Protein AF-A0A938EDD4-F1 (afdb_monomer)

Nearest PDB structures (foldseek):
  4ftw-assembly1_A-2  TM=7.808E-01  e=7.326E-03  Cereibacter sphaeroides 2.4.1
  5dwd-assembly1_A  TM=8.109E-01  e=3.941E-02  Pelagibacterium halotolerans B2
  4fhz-assembly1_A-2  TM=7.627E-01  e=2.460E-02  Cereibacter sphaeroides
  1c4x-assembly1_A  TM=5.498E-01  e=2.737E+00  Rhodococcus jostii RHA1

Secondary structure (DSSP, 8-state):
---GGGTS-EEEE--SSS-SSEEE----TTB-TTTTTTHHHHH-TT--SEEEEE--S-B-SSS-B-

pLDDT: mean 91.44, std 13.1, range [41.41, 98.69]

Solvent-accessible surface area (backbone atoms only — not comparable to full-atom values): 3848 Å² total; per-residue (Å²): 130,85,56,81,71,78,77,38,63,61,44,75,44,78,30,79,59,87,52,82,47,72,46,75,51,78,60,58,82,56,35,36,25,66,81,57,50,72,50,44,55,74,78,39,70,80,25,51,34,32,28,36,15,48,22,50,85,42,80,38,88,98,52,37,11,69

Mean predicted aligned error: 4.44 Å

Sequence (66 aa):
MAALSDILDHRVRPAAGEPAGALVLIHGRGADKLDLFGLLDLLDPEKRLLGITPGGPLALAPGGRH

Foldseek 3Di:
DPDPCVQFDKDKDAAPDPAPEADEDEDDFQAARVVCQVCCCVVCVNSNHIYMYTQENAADPPGGGD

Structure (mmCIF, N/CA/C/O backbone):
data_AF-A0A938EDD4-F1
#
_entry.id   AF-A0A938EDD4-F1
#
loop_
_atom_site.group_PDB
_atom_site.id
_atom_site.type_symbol
_atom_site.label_atom_id
_atom_site.label_alt_id
_atom_site.label_comp_id
_atom_site.label_asym_id
_atom_site.label_entity_id
_atom_site.label_seq_id
_atom_site.pdbx_PDB_ins_code
_atom_site.Cartn_x
_atom_site.Cartn_y
_atom_site.Cartn_z
_atom_site.occupancy
_atom_site.B_iso_or_equiv
_atom_site.auth_seq_id
_atom_site.auth_comp_id
_atom_site.auth_asym_id
_atom_site.auth_atom_id
_atom_site.pdbx_PDB_model_num
ATOM 1 N N . MET A 1 1 ? -20.539 -3.068 -11.307 1.00 41.41 1 MET A N 1
ATOM 2 C CA . MET A 1 1 ? -19.532 -1.997 -11.452 1.00 41.41 1 MET A CA 1
ATOM 3 C C . MET A 1 1 ? -18.192 -2.609 -11.104 1.00 41.41 1 MET A C 1
ATOM 5 O O . MET A 1 1 ? -18.114 -3.181 -10.026 1.00 41.41 1 MET A O 1
ATOM 9 N N . ALA A 1 2 ? -17.206 -2.582 -12.004 1.00 45.28 2 ALA A N 1
ATOM 10 C CA . ALA A 1 2 ? -15.852 -3.017 -11.655 1.00 45.28 2 ALA A CA 1
ATOM 11 C C . ALA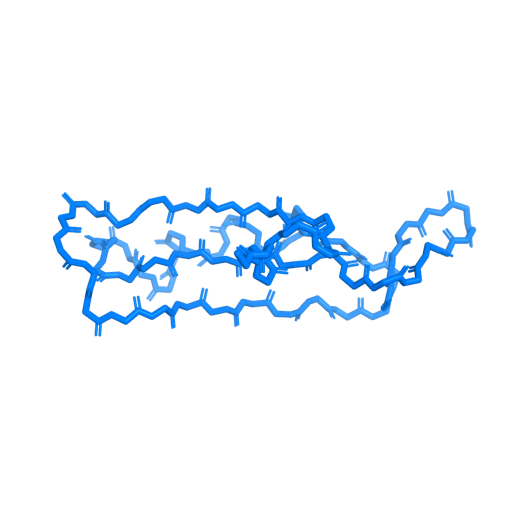 A 1 2 ? -15.326 -2.086 -10.558 1.00 45.28 2 ALA A C 1
ATOM 13 O O . ALA A 1 2 ? -15.486 -0.865 -10.662 1.00 45.28 2 ALA A O 1
ATOM 14 N N . ALA A 1 3 ? -14.797 -2.649 -9.478 1.00 55.50 3 ALA A N 1
ATOM 15 C CA . ALA A 1 3 ? -14.223 -1.838 -8.418 1.00 55.50 3 ALA A CA 1
ATOM 16 C C . ALA A 1 3 ? -12.956 -1.159 -8.964 1.00 55.50 3 ALA A C 1
ATOM 18 O O . ALA A 1 3 ? -12.288 -1.703 -9.840 1.00 55.50 3 ALA A O 1
ATOM 19 N N . LEU A 1 4 ? -12.598 0.029 -8.461 1.00 54.09 4 LEU A N 1
ATOM 20 C CA . LEU A 1 4 ? -11.385 0.745 -8.902 1.00 54.09 4 LEU A CA 1
ATOM 21 C C . LEU A 1 4 ? -10.110 -0.126 -8.789 1.00 54.09 4 LEU A C 1
ATOM 23 O O . LEU A 1 4 ? -9.138 0.089 -9.509 1.00 54.09 4 LEU A O 1
ATOM 27 N N . SER A 1 5 ? -10.147 -1.127 -7.903 1.00 54.75 5 SER A N 1
ATOM 28 C CA . SER A 1 5 ? -9.134 -2.162 -7.689 1.00 54.75 5 SER A CA 1
ATOM 29 C C . SER A 1 5 ? -8.891 -3.078 -8.894 1.00 54.75 5 SER A C 1
ATOM 31 O O . SER A 1 5 ? -7.813 -3.651 -8.996 1.00 54.75 5 SER A O 1
ATOM 33 N N . ASP A 1 6 ? -9.843 -3.206 -9.820 1.00 63.12 6 ASP A N 1
ATOM 34 C CA . ASP A 1 6 ? -9.714 -4.086 -10.992 1.00 63.12 6 ASP A CA 1
ATOM 35 C C . ASP A 1 6 ? -8.894 -3.444 -12.127 1.00 63.12 6 ASP A C 1
ATOM 37 O O . ASP A 1 6 ? -8.554 -4.104 -13.107 1.00 63.12 6 ASP A O 1
ATOM 41 N N . ILE A 1 7 ? -8.576 -2.149 -12.012 1.00 77.44 7 ILE A N 1
ATOM 42 C CA . ILE A 1 7 ? -7.922 -1.357 -13.066 1.00 77.44 7 ILE A CA 1
ATOM 43 C C . ILE A 1 7 ? -6.401 -1.304 -12.872 1.00 77.44 7 ILE A C 1
ATOM 45 O O . ILE A 1 7 ? -5.655 -1.206 -13.846 1.00 77.44 7 ILE A O 1
ATOM 49 N N . LEU A 1 8 ? -5.925 -1.371 -11.625 1.00 86.19 8 LEU A N 1
ATOM 50 C CA . LEU A 1 8 ? -4.509 -1.248 -11.282 1.00 86.19 8 LEU A CA 1
ATOM 51 C C . LEU A 1 8 ? -4.061 -2.417 -10.412 1.00 86.19 8 LEU A C 1
ATOM 53 O O . LEU A 1 8 ? -4.709 -2.756 -9.425 1.00 86.19 8 LEU A O 1
ATOM 57 N N . ASP A 1 9 ? -2.899 -2.980 -10.734 1.00 91.56 9 ASP A N 1
ATOM 58 C CA . ASP A 1 9 ? -2.203 -3.902 -9.841 1.00 91.56 9 ASP A CA 1
ATOM 59 C C . ASP A 1 9 ? -1.900 -3.190 -8.515 1.00 91.56 9 ASP A C 1
ATOM 61 O O . ASP A 1 9 ? -1.357 -2.083 -8.504 1.00 91.56 9 ASP A O 1
ATOM 65 N N . HIS A 1 10 ? -2.295 -3.787 -7.397 1.00 94.69 10 HIS A N 1
ATOM 66 C CA . HIS A 1 10 ? -2.252 -3.149 -6.087 1.00 94.69 10 HIS A CA 1
ATOM 67 C C . HIS A 1 10 ? -2.070 -4.187 -4.975 1.00 94.69 10 HIS A C 1
ATOM 69 O O . HIS A 1 10 ? -2.303 -5.383 -5.157 1.00 94.69 10 HIS A O 1
ATOM 75 N N . ARG A 1 11 ? -1.630 -3.734 -3.800 1.00 96.81 11 ARG A N 1
ATOM 76 C CA . ARG A 1 11 ? -1.687 -4.520 -2.563 1.00 96.81 11 ARG A CA 1
ATOM 77 C C . ARG A 1 11 ? -2.629 -3.862 -1.576 1.00 96.81 11 ARG A C 1
ATOM 79 O O . ARG A 1 11 ? -2.740 -2.640 -1.523 1.00 96.81 11 ARG A O 1
ATOM 86 N N . VAL A 1 12 ? -3.281 -4.705 -0.785 1.00 97.12 12 VAL A N 1
ATOM 87 C CA . VAL A 1 12 ? -4.193 -4.290 0.276 1.00 97.12 12 VAL A CA 1
ATOM 88 C C . VAL A 1 12 ? -3.709 -4.868 1.594 1.00 97.12 12 VAL A C 1
ATOM 90 O O . VAL A 1 12 ? -3.384 -6.054 1.679 1.00 97.12 12 VAL A O 1
ATOM 93 N N . ARG A 1 13 ? -3.695 -4.032 2.628 1.00 97.88 13 ARG A N 1
ATOM 94 C CA . ARG A 1 13 ? -3.612 -4.452 4.022 1.00 97.88 13 ARG A CA 1
ATOM 95 C C . ARG A 1 13 ? -4.971 -4.172 4.676 1.00 97.88 13 ARG A C 1
ATOM 97 O O . ARG A 1 13 ? -5.315 -2.997 4.831 1.00 97.88 13 ARG A O 1
ATOM 104 N N . PRO A 1 14 ? -5.739 -5.209 5.061 1.00 97.94 14 PRO A N 1
ATOM 105 C CA . PRO A 1 14 ? -7.018 -5.024 5.738 1.00 97.94 14 PRO A CA 1
ATOM 106 C C . PRO A 1 14 ? -6.873 -4.196 7.020 1.00 97.94 14 PRO A C 1
ATOM 108 O O . PRO A 1 14 ? -5.862 -4.307 7.721 1.00 97.94 14 PRO A O 1
ATOM 111 N N . ALA A 1 15 ? -7.897 -3.402 7.332 1.00 98.31 15 ALA A N 1
ATOM 112 C CA . ALA A 1 15 ? -8.058 -2.843 8.669 1.00 98.31 15 ALA A CA 1
ATOM 113 C C . ALA A 1 15 ? -8.360 -3.972 9.674 1.00 98.31 15 ALA A C 1
ATOM 115 O O . ALA A 1 15 ? -8.847 -5.039 9.294 1.00 98.31 15 ALA A O 1
ATOM 116 N N . ALA A 1 16 ? -8.085 -3.747 10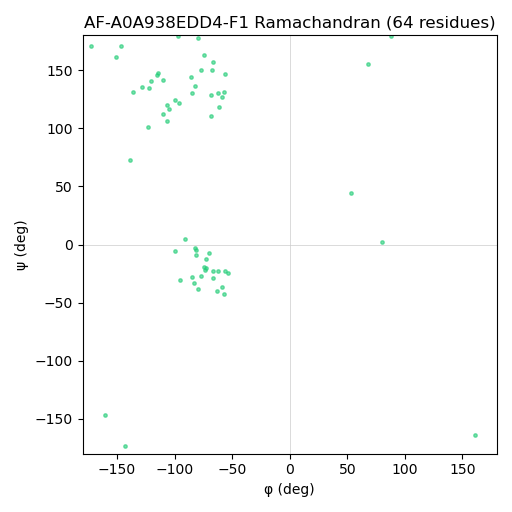.960 1.00 98.06 16 ALA A N 1
ATOM 117 C CA . ALA A 1 16 ? -8.387 -4.718 12.017 1.00 98.06 16 ALA A CA 1
ATOM 118 C C . ALA A 1 16 ? -9.893 -4.826 12.346 1.00 98.06 16 ALA A C 1
ATOM 120 O O . ALA A 1 16 ? -10.308 -5.760 13.027 1.00 98.06 16 ALA A O 1
ATOM 121 N N . GLY A 1 17 ? -10.707 -3.887 11.861 1.00 96.75 17 GLY A N 1
ATOM 122 C CA . GLY A 1 17 ? -12.157 -3.837 12.043 1.00 96.75 17 GLY A CA 1
ATOM 123 C C . GLY A 1 17 ? -12.801 -2.936 10.991 1.00 96.75 17 GLY A C 1
ATOM 124 O O . GLY A 1 17 ? -12.293 -2.847 9.873 1.00 96.75 17 GLY A O 1
ATOM 125 N N . GLU A 1 18 ? -13.889 -2.247 11.350 1.00 97.94 18 GLU A N 1
ATOM 126 C CA . GLU A 1 18 ? -14.504 -1.259 10.456 1.00 97.94 18 GLU A CA 1
ATOM 127 C C . GLU A 1 18 ? -13.495 -0.133 10.157 1.00 97.94 18 GLU A C 1
ATOM 129 O O . GLU A 1 18 ? -13.025 0.527 11.093 1.00 97.94 18 GLU A O 1
ATOM 134 N N . PRO A 1 19 ? -13.105 0.075 8.887 1.00 97.62 19 PRO A N 1
ATOM 135 C CA . PRO A 1 19 ? -12.068 1.036 8.556 1.00 97.62 19 PRO A CA 1
ATOM 136 C C . PRO A 1 19 ? -12.552 2.465 8.818 1.00 97.62 19 PRO A C 1
ATOM 138 O O . PRO A 1 19 ? -13.563 2.906 8.280 1.00 97.62 19 PRO A O 1
ATOM 141 N N . ALA A 1 20 ? -11.763 3.242 9.563 1.00 97.94 20 ALA A N 1
ATOM 142 C CA . ALA A 1 20 ? -12.017 4.673 9.757 1.00 97.94 20 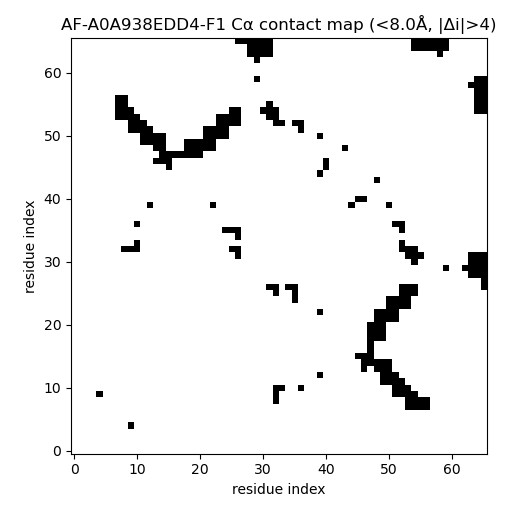ALA A CA 1
ATOM 143 C C . ALA A 1 20 ? -11.763 5.506 8.480 1.00 97.94 20 ALA A C 1
ATOM 145 O O . ALA A 1 20 ? -12.028 6.706 8.445 1.00 97.94 20 ALA A O 1
ATOM 146 N N . GLY A 1 21 ? -11.212 4.873 7.443 1.00 97.69 21 GLY A N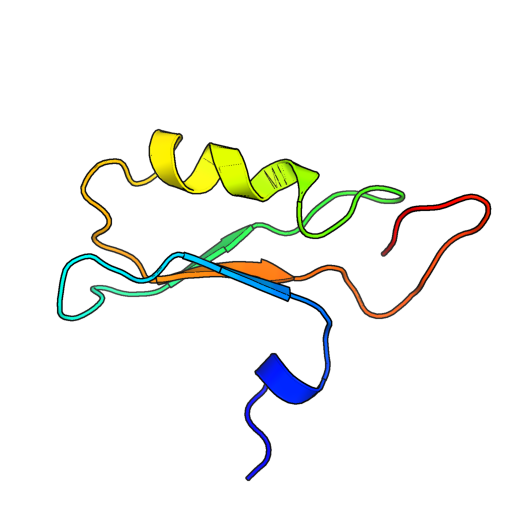 1
ATOM 147 C CA . GLY A 1 21 ? -10.858 5.460 6.158 1.00 97.69 21 GLY A CA 1
ATOM 148 C C . GLY A 1 21 ? -9.844 4.585 5.420 1.00 97.69 21 GLY A C 1
ATOM 149 O O . GLY A 1 21 ? -9.630 3.423 5.775 1.00 97.69 21 GLY A O 1
ATOM 150 N N . ALA A 1 22 ? -9.190 5.157 4.409 1.00 98.06 22 ALA A N 1
ATOM 151 C CA . ALA A 1 22 ? -8.131 4.494 3.654 1.00 98.06 22 ALA A CA 1
ATOM 152 C C . ALA A 1 22 ? -6.811 5.271 3.740 1.00 98.06 22 ALA A C 1
ATOM 154 O O . ALA A 1 22 ? -6.801 6.499 3.655 1.00 98.06 22 ALA A O 1
ATOM 155 N N . LEU A 1 23 ? -5.701 4.541 3.857 1.00 98.44 23 LEU A N 1
ATOM 156 C CA . LEU A 1 23 ? -4.347 5.059 3.683 1.00 98.44 23 LEU A CA 1
ATOM 157 C C . LEU A 1 23 ? -3.815 4.552 2.344 1.00 98.44 23 LEU A C 1
ATOM 159 O O . LEU A 1 23 ? -3.488 3.373 2.209 1.00 98.44 23 LEU A O 1
ATOM 163 N N . VAL A 1 24 ? -3.745 5.441 1.354 1.00 97.75 24 VAL A N 1
ATOM 164 C CA . VAL A 1 24 ? -3.263 5.113 0.008 1.00 97.75 24 VAL A CA 1
ATOM 165 C C . VAL A 1 24 ? -1.855 5.670 -0.170 1.00 97.75 24 VAL A C 1
ATOM 167 O O . VAL A 1 24 ? -1.673 6.886 -0.130 1.00 97.75 24 VAL A O 1
ATOM 170 N N . LEU A 1 25 ? -0.861 4.802 -0.370 1.00 97.88 25 LEU A N 1
ATOM 171 C CA . LEU A 1 25 ? 0.529 5.218 -0.583 1.00 97.88 25 LEU A CA 1
ATOM 172 C C . LEU A 1 25 ? 0.926 5.023 -2.047 1.00 97.88 25 LEU A C 1
ATOM 174 O O . LEU A 1 25 ? 0.903 3.904 -2.556 1.00 97.88 25 LEU A O 1
ATOM 178 N N . ILE A 1 26 ? 1.305 6.116 -2.710 1.00 96.25 26 ILE A N 1
ATOM 179 C CA . ILE A 1 26 ? 1.706 6.135 -4.121 1.00 96.25 26 ILE A CA 1
ATOM 180 C C . ILE A 1 26 ? 3.231 6.141 -4.206 1.00 96.25 26 ILE A C 1
ATOM 182 O O . ILE A 1 26 ? 3.886 7.003 -3.619 1.00 96.25 26 ILE A O 1
ATOM 186 N N . HIS A 1 27 ? 3.797 5.178 -4.927 1.00 95.50 27 HIS A N 1
ATOM 187 C CA . HIS A 1 27 ? 5.240 5.090 -5.128 1.00 95.50 27 HIS A CA 1
ATOM 188 C C . HIS A 1 27 ? 5.754 6.146 -6.122 1.00 95.50 27 HIS A C 1
ATOM 190 O O . HIS A 1 27 ? 5.000 6.731 -6.898 1.00 95.50 27 HIS A O 1
ATOM 196 N N . GLY A 1 28 ? 7.068 6.385 -6.108 1.00 93.69 28 GLY A N 1
ATOM 197 C CA . GLY A 1 28 ? 7.744 7.207 -7.115 1.00 93.69 28 GLY A CA 1
ATOM 198 C C . GLY A 1 28 ? 8.013 6.447 -8.419 1.00 93.69 28 GLY A C 1
ATOM 199 O O . GLY A 1 28 ? 7.751 5.252 -8.535 1.00 93.69 28 GLY A O 1
ATOM 200 N N . ARG A 1 29 ? 8.581 7.126 -9.418 1.00 94.00 29 ARG A N 1
ATOM 201 C CA . ARG A 1 29 ? 8.929 6.518 -10.713 1.00 94.00 29 ARG A CA 1
ATOM 202 C C . ARG A 1 29 ? 9.873 5.321 -10.549 1.00 94.00 29 ARG A C 1
ATOM 204 O O . ARG A 1 29 ? 10.925 5.455 -9.935 1.00 94.00 29 ARG A O 1
ATOM 211 N N . GLY A 1 30 ? 9.549 4.201 -11.194 1.00 93.81 30 GLY A N 1
ATOM 212 C CA . GLY A 1 30 ? 10.417 3.018 -11.231 1.00 93.81 30 GLY A CA 1
ATOM 213 C C . GLY A 1 30 ? 10.349 2.147 -9.974 1.00 93.81 30 GLY A C 1
ATOM 214 O O . GLY A 1 30 ? 11.035 1.134 -9.920 1.00 93.81 30 GLY A O 1
ATOM 215 N N . ALA A 1 31 ? 9.505 2.512 -9.009 1.00 95.56 31 ALA A N 1
ATOM 216 C CA . ALA A 1 31 ? 9.095 1.675 -7.886 1.00 95.56 31 ALA A CA 1
ATOM 217 C C . ALA A 1 31 ? 7.745 0.996 -8.198 1.00 95.56 31 ALA A C 1
ATOM 219 O O . ALA A 1 31 ? 7.189 1.179 -9.284 1.00 95.56 31 ALA A O 1
ATOM 220 N N . ASP A 1 32 ? 7.224 0.192 -7.281 1.00 94.81 32 ASP A N 1
ATOM 221 C CA . ASP A 1 32 ? 5.935 -0.473 -7.387 1.00 94.81 32 ASP A CA 1
ATOM 222 C C . ASP A 1 32 ? 5.178 -0.557 -6.042 1.00 94.81 32 ASP A C 1
ATOM 224 O O . ASP A 1 32 ? 5.541 0.026 -5.017 1.00 94.81 32 ASP A O 1
ATOM 228 N N . LYS A 1 33 ? 4.050 -1.273 -6.064 1.00 95.12 33 LYS A N 1
ATOM 229 C CA . LYS A 1 33 ? 3.157 -1.499 -4.918 1.00 95.12 33 LYS A CA 1
ATOM 230 C C . LYS A 1 33 ? 3.830 -2.131 -3.689 1.00 95.12 33 LYS A C 1
ATOM 232 O O . LYS A 1 33 ? 3.280 -2.032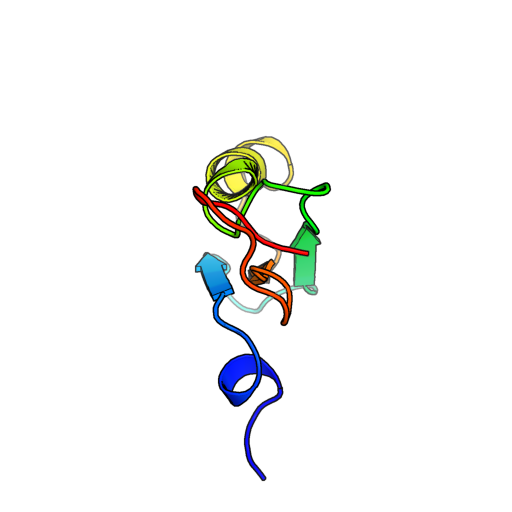 -2.595 1.00 95.12 33 LYS A O 1
ATOM 237 N N . LEU A 1 34 ? 4.951 -2.831 -3.835 1.00 96.12 34 LEU A N 1
ATOM 238 C CA . LEU A 1 34 ? 5.635 -3.519 -2.741 1.00 96.12 34 LEU A CA 1
ATOM 239 C C . LEU A 1 34 ? 6.536 -2.575 -1.946 1.00 96.12 34 LEU A C 1
ATOM 241 O O . LEU A 1 34 ? 6.624 -2.738 -0.729 1.00 96.12 34 LEU A O 1
ATOM 245 N N . ASP A 1 35 ? 7.137 -1.573 -2.592 1.00 96.25 35 ASP A N 1
ATOM 246 C CA . ASP A 1 35 ? 8.135 -0.688 -1.975 1.00 96.25 35 ASP A CA 1
ATOM 247 C C . ASP A 1 35 ? 7.604 0.054 -0.744 1.00 96.25 35 ASP A C 1
ATOM 249 O O . ASP A 1 35 ? 8.317 0.246 0.239 1.00 96.25 35 ASP A O 1
ATOM 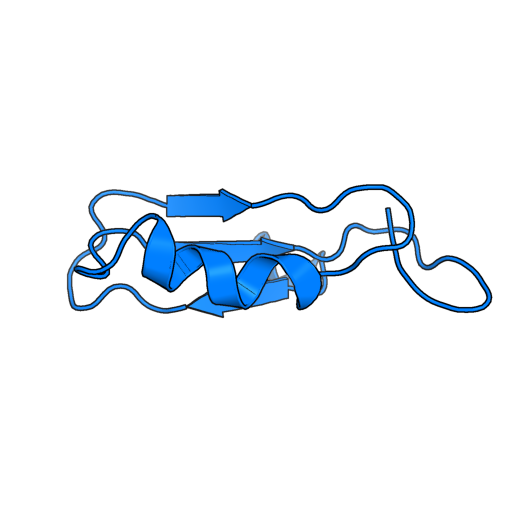253 N N . LEU A 1 36 ? 6.327 0.446 -0.775 1.00 97.06 36 LEU A N 1
ATOM 254 C CA . LEU A 1 36 ? 5.691 1.186 0.317 1.00 97.06 36 LEU A CA 1
ATOM 255 C C . LEU A 1 36 ? 4.835 0.308 1.235 1.00 97.06 36 LEU A C 1
ATOM 257 O O . LEU A 1 36 ? 4.344 0.797 2.251 1.00 97.06 36 LEU A O 1
ATOM 261 N N . PHE A 1 37 ? 4.643 -0.977 0.919 1.00 97.88 37 PHE A N 1
ATOM 262 C CA . PHE A 1 37 ? 3.669 -1.812 1.630 1.00 97.88 37 PHE A CA 1
ATOM 263 C C . PHE A 1 37 ? 4.015 -1.978 3.116 1.00 97.88 37 PHE A C 1
ATOM 265 O O . PHE A 1 37 ? 3.136 -1.880 3.969 1.00 97.88 37 PHE A O 1
ATOM 272 N N . GLY A 1 38 ? 5.302 -2.144 3.440 1.00 96.88 38 GLY A N 1
ATOM 273 C CA . GLY A 1 38 ? 5.767 -2.247 4.828 1.00 96.88 38 GLY A CA 1
ATOM 274 C C . GLY A 1 38 ? 5.589 -0.961 5.647 1.00 96.88 38 GLY A C 1
ATOM 275 O O . GLY A 1 38 ? 5.485 -1.027 6.869 1.00 96.88 38 GLY A O 1
ATOM 276 N N . LEU A 1 39 ? 5.492 0.208 4.999 1.00 98.25 39 LEU A N 1
ATOM 277 C CA . LEU A 1 39 ? 5.298 1.483 5.698 1.00 98.25 39 LEU A CA 1
ATOM 278 C C . LEU A 1 39 ? 3.887 1.634 6.264 1.00 98.25 39 LEU A C 1
ATOM 280 O O . LEU A 1 39 ? 3.689 2.424 7.185 1.00 98.25 39 LEU A O 1
ATOM 284 N N . LEU A 1 40 ? 2.914 0.873 5.756 1.00 98.56 40 LEU A N 1
ATOM 285 C CA . LEU A 1 40 ? 1.550 0.899 6.275 1.00 98.56 40 LEU A CA 1
ATOM 286 C C . LEU A 1 40 ? 1.534 0.572 7.775 1.00 98.56 40 LEU A C 1
ATOM 288 O O . LEU A 1 40 ? 0.848 1.253 8.535 1.00 98.56 40 LEU A O 1
ATOM 292 N N . ASP A 1 41 ? 2.303 -0.427 8.215 1.00 97.94 41 ASP A N 1
ATOM 293 C CA . ASP A 1 41 ? 2.352 -0.833 9.627 1.00 97.94 41 ASP A CA 1
ATOM 294 C C . ASP A 1 41 ? 3.115 0.169 10.508 1.00 97.94 41 ASP A C 1
ATOM 296 O O . ASP A 1 41 ? 2.872 0.232 11.709 1.00 97.94 41 ASP A O 1
ATOM 300 N N . LEU A 1 42 ? 3.988 0.995 9.923 1.00 98.38 42 LEU A N 1
ATOM 301 C CA . LEU A 1 42 ? 4.659 2.083 10.640 1.00 98.38 42 LEU A CA 1
ATOM 302 C C . LEU A 1 42 ? 3.755 3.314 10.800 1.00 98.38 42 LEU A C 1
ATOM 304 O O . LEU A 1 42 ? 3.792 3.971 11.837 1.00 98.38 42 LEU A O 1
ATOM 308 N N . LEU A 1 43 ? 2.961 3.636 9.775 1.00 98.50 43 LEU A N 1
ATOM 309 C CA . LEU A 1 43 ? 2.095 4.822 9.745 1.00 98.50 43 LEU A CA 1
ATOM 310 C C . LEU A 1 43 ? 0.735 4.596 10.419 1.00 98.50 43 LEU A C 1
ATOM 312 O O . LEU A 1 43 ? 0.128 5.541 10.913 1.00 98.50 43 LEU A O 1
ATOM 316 N N . ASP A 1 44 ? 0.254 3.356 10.428 1.00 98.56 44 ASP A N 1
ATOM 317 C CA . ASP A 1 44 ? -1.007 2.947 11.046 1.00 98.56 44 ASP A CA 1
ATOM 318 C C . ASP A 1 44 ? -0.815 1.601 11.772 1.00 98.56 44 ASP A C 1
ATOM 320 O O . ASP A 1 44 ? -1.267 0.557 11.286 1.00 98.56 44 ASP A O 1
ATOM 324 N N . PRO A 1 45 ? -0.106 1.606 12.920 1.00 98.25 45 PRO A N 1
ATOM 325 C CA . PRO A 1 45 ? 0.246 0.388 13.654 1.00 98.25 45 PRO A CA 1
ATOM 326 C C . PRO A 1 45 ? -0.973 -0.330 14.244 1.00 98.25 45 PRO A C 1
ATOM 328 O 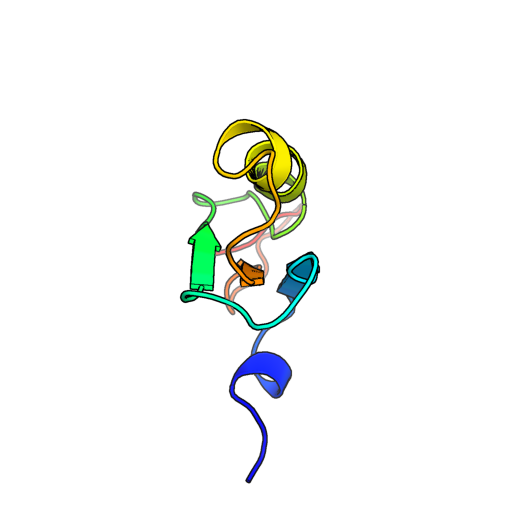O . PRO A 1 45 ? -0.977 -1.552 14.376 1.00 98.25 45 PRO A O 1
ATOM 331 N N . GLU A 1 46 ? -2.033 0.415 14.558 1.00 98.31 46 GLU A N 1
ATOM 332 C CA . GLU A 1 46 ? -3.296 -0.122 15.076 1.00 98.31 46 GLU A CA 1
ATOM 333 C C . GLU A 1 46 ? -4.221 -0.651 13.966 1.00 98.31 46 GLU A C 1
ATOM 335 O O . GLU A 1 46 ? -5.284 -1.196 14.259 1.00 98.31 46 GLU A O 1
ATOM 340 N N . LYS A 1 47 ? -3.829 -0.512 12.691 1.00 98.31 47 LYS A N 1
ATOM 341 C CA . LYS A 1 47 ? -4.608 -0.935 11.516 1.00 98.31 47 LYS A CA 1
ATOM 342 C C . LYS A 1 47 ? -6.028 -0.364 11.525 1.00 98.31 47 LYS A C 1
ATOM 344 O O . LYS A 1 47 ? -6.998 -1.075 11.242 1.00 98.31 47 LYS A O 1
ATOM 349 N N . ARG A 1 48 ? -6.154 0.925 11.853 1.00 98.56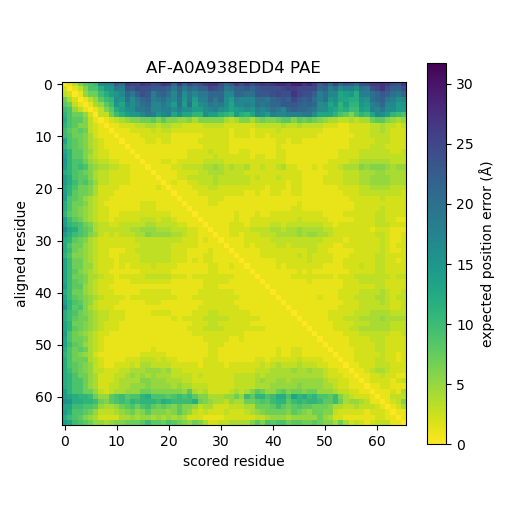 48 ARG A N 1
ATOM 350 C CA . ARG A 1 48 ? -7.432 1.653 11.845 1.00 98.56 48 ARG A CA 1
ATOM 351 C C . ARG A 1 48 ? -7.900 1.986 10.428 1.00 98.56 48 ARG A C 1
ATOM 353 O O . ARG A 1 48 ? -9.081 2.272 10.234 1.00 98.56 48 ARG A O 1
ATOM 360 N N . LEU A 1 49 ? -6.992 1.968 9.450 1.00 98.69 49 LEU A N 1
ATOM 361 C CA . LEU A 1 49 ? -7.243 2.323 8.056 1.00 98.69 49 LEU A CA 1
ATOM 362 C C . LEU A 1 49 ? -7.066 1.114 7.129 1.00 98.69 49 LEU A C 1
ATOM 364 O O . LEU A 1 49 ? -6.172 0.280 7.312 1.00 98.69 49 LEU A O 1
ATOM 368 N N . LEU A 1 50 ? -7.874 1.071 6.065 1.00 98.62 50 LEU A N 1
ATOM 369 C CA . LEU A 1 50 ? -7.633 0.185 4.928 1.00 98.62 50 LEU A CA 1
ATOM 370 C C . LEU A 1 50 ? -6.374 0.665 4.193 1.00 98.62 50 LEU A C 1
ATOM 372 O O . LEU A 1 50 ? -6.371 1.739 3.592 1.00 98.62 50 LEU A O 1
ATOM 376 N N . GLY A 1 51 ? -5.295 -0.111 4.260 1.00 98.25 51 GLY A N 1
ATOM 377 C CA . GLY A 1 51 ? -4.034 0.233 3.607 1.00 98.25 51 GLY A CA 1
ATOM 378 C C . GLY A 1 51 ? -4.027 -0.222 2.152 1.00 98.25 51 GLY A C 1
ATOM 379 O O . GLY A 1 51 ? -4.340 -1.381 1.880 1.00 98.25 51 GLY A O 1
ATOM 380 N N . ILE A 1 52 ? -3.662 0.659 1.221 1.00 98.06 52 ILE A N 1
ATOM 381 C CA . ILE A 1 52 ? -3.614 0.353 -0.215 1.00 98.06 52 ILE A CA 1
ATOM 382 C C . ILE A 1 52 ? -2.326 0.910 -0.822 1.00 98.06 52 ILE A C 1
ATOM 384 O O . ILE A 1 52 ? -2.006 2.086 -0.651 1.00 98.06 52 ILE A O 1
ATOM 388 N N . THR A 1 53 ? -1.612 0.086 -1.583 1.00 97.50 53 THR A N 1
ATOM 389 C CA . THR A 1 53 ? -0.476 0.518 -2.406 1.00 97.50 53 THR A CA 1
ATOM 390 C C . THR A 1 53 ? -0.731 0.132 -3.867 1.00 97.50 53 THR A C 1
ATOM 392 O O . THR A 1 53 ? -0.624 -1.042 -4.228 1.00 97.50 53 THR A O 1
ATOM 395 N N . PRO A 1 54 ? -1.152 1.067 -4.735 1.00 95.50 54 PRO A N 1
ATOM 396 C CA . PRO A 1 54 ? -1.271 0.809 -6.165 1.00 95.50 54 PRO A CA 1
ATOM 397 C C . PRO A 1 54 ? 0.106 0.843 -6.833 1.00 95.50 54 PRO A C 1
ATOM 399 O O . PRO A 1 54 ? 0.996 1.567 -6.403 1.00 95.50 54 PRO A O 1
ATOM 402 N N . GLY A 1 55 ? 0.267 0.078 -7.908 1.00 93.44 55 GLY A N 1
ATOM 403 C CA . GLY A 1 55 ? 1.490 0.019 -8.699 1.00 93.44 55 GLY A CA 1
ATOM 404 C C . GLY A 1 55 ? 1.543 1.002 -9.870 1.00 93.44 55 GLY A C 1
ATOM 405 O O . GLY A 1 55 ? 2.448 0.886 -10.670 1.00 93.44 55 GLY A O 1
ATOM 406 N N . GLY A 1 56 ? 0.582 1.901 -10.076 1.00 91.19 56 GLY A N 1
ATOM 407 C CA . GLY A 1 56 ? 0.542 2.749 -11.282 1.00 91.19 56 GLY A CA 1
ATOM 408 C C . GLY A 1 56 ? 0.247 1.971 -12.586 1.00 91.19 56 GLY A C 1
ATOM 409 O O . GLY A 1 56 ? 0.435 0.750 -12.656 1.00 91.19 56 GLY A O 1
ATOM 410 N N . PRO A 1 57 ? -0.300 2.615 -13.628 1.00 91.44 57 PRO A N 1
ATOM 411 C CA . PRO A 1 57 ? -0.725 1.933 -14.855 1.00 91.44 57 PRO A CA 1
ATOM 412 C C . PRO A 1 57 ? 0.426 1.546 -15.797 1.00 91.44 57 PRO A C 1
ATOM 414 O O . PRO A 1 57 ? 0.292 0.576 -16.545 1.00 91.44 57 PRO A O 1
ATOM 417 N N . LEU A 1 58 ? 1.550 2.265 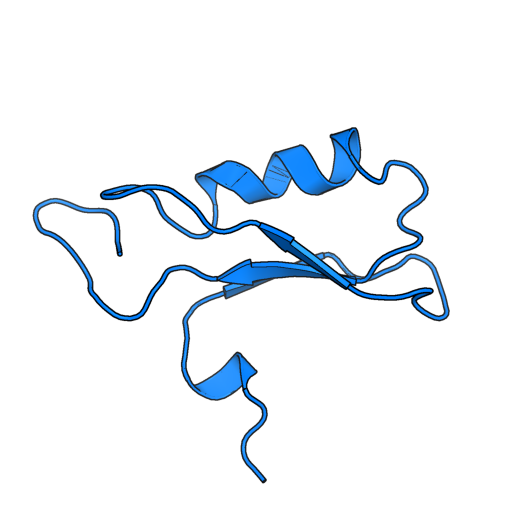-15.779 1.00 92.00 58 LEU A N 1
ATOM 418 C CA . LEU A 1 58 ? 2.645 2.087 -16.729 1.00 92.00 58 LEU A CA 1
ATOM 419 C C . LEU A 1 58 ? 3.729 1.178 -16.148 1.00 92.00 58 LEU A C 1
ATOM 421 O O . LEU A 1 58 ? 4.334 1.501 -15.132 1.00 92.00 58 LEU A O 1
ATOM 425 N N . ALA A 1 59 ? 4.030 0.070 -16.825 1.00 91.38 59 ALA A N 1
ATOM 426 C CA . ALA A 1 59 ? 5.221 -0.728 -16.540 1.00 91.38 59 ALA A CA 1
ATOM 427 C C . ALA A 1 59 ? 6.453 -0.116 -17.229 1.00 91.38 59 ALA A C 1
ATOM 429 O O . ALA A 1 59 ? 6.389 0.263 -18.400 1.00 91.38 59 ALA A O 1
ATOM 430 N N . LEU A 1 60 ? 7.574 -0.039 -16.515 1.00 90.38 60 LEU A N 1
ATOM 431 C CA . LEU A 1 60 ? 8.842 0.494 -17.011 1.00 90.38 60 LEU A CA 1
ATOM 432 C C . LEU A 1 60 ? 9.863 -0.639 -17.175 1.00 90.38 60 LEU A C 1
ATOM 434 O O . LEU A 1 60 ? 9.923 -1.554 -16.359 1.00 90.38 60 LEU A O 1
ATOM 438 N N . ALA A 1 61 ? 10.678 -0.582 -18.231 1.00 88.50 61 ALA A N 1
ATOM 439 C CA . ALA A 1 61 ? 11.819 -1.483 -18.399 1.00 88.50 61 ALA A CA 1
ATOM 440 C C . ALA A 1 61 ? 13.056 -0.926 -17.664 1.00 88.50 61 ALA A C 1
ATOM 442 O O . ALA A 1 61 ? 13.258 0.292 -17.680 1.00 88.50 61 ALA A O 1
ATOM 443 N N . PRO A 1 62 ? 13.914 -1.776 -17.062 1.00 89.12 62 PRO A N 1
ATOM 444 C CA . PRO A 1 62 ? 13.815 -3.240 -16.964 1.00 89.12 62 PRO A CA 1
ATOM 445 C C . PRO A 1 62 ? 12.882 -3.744 -15.841 1.00 89.12 62 PRO A C 1
ATOM 447 O O . PRO A 1 62 ? 12.668 -4.947 -15.728 1.00 89.12 62 PRO A O 1
ATOM 450 N N . GLY A 1 63 ? 12.331 -2.848 -15.022 1.00 87.56 63 GLY A N 1
ATOM 451 C CA . GLY A 1 63 ? 11.365 -3.141 -13.964 1.00 87.56 63 GLY A CA 1
ATOM 452 C C . GLY A 1 63 ? 10.818 -1.853 -13.340 1.00 87.56 63 GLY A C 1
ATOM 453 O O . GLY A 1 63 ? 11.323 -0.761 -13.613 1.00 87.56 63 GLY A O 1
ATOM 454 N N . GLY A 1 64 ? 9.794 -1.990 -12.495 1.00 91.56 64 GLY A N 1
ATOM 455 C CA . GLY A 1 64 ? 9.136 -0.863 -11.831 1.00 91.56 64 GLY A CA 1
ATOM 456 C C . GLY A 1 64 ? 7.993 -0.249 -12.637 1.00 91.56 64 GLY A C 1
ATOM 457 O O . GLY A 1 64 ? 7.645 -0.721 -13.725 1.00 91.56 64 GLY A O 1
ATOM 458 N N . ARG A 1 65 ? 7.352 0.777 -12.066 1.00 94.31 65 ARG A N 1
ATOM 459 C CA . ARG A 1 65 ? 6.099 1.334 -12.588 1.00 94.31 65 ARG A CA 1
ATOM 460 C C . ARG A 1 65 ? 5.947 2.853 -12.372 1.00 94.31 65 ARG A C 1
ATOM 462 O O . ARG A 1 65 ? 6.776 3.476 -11.699 1.00 94.31 65 ARG A O 1
ATOM 469 N N . HIS A 1 66 ? 4.918 3.457 -12.982 1.00 90.56 66 HIS A N 1
ATOM 470 C CA . HIS A 1 66 ? 4.479 4.857 -12.818 1.00 90.56 66 HIS A CA 1
ATOM 471 C C . HIS A 1 66 ? 2.983 5.011 -13.148 1.00 90.56 66 HIS A C 1
ATOM 473 O O . HIS A 1 66 ? 2.464 4.215 -13.961 1.00 90.56 66 HIS A O 1
#

Radius of gyration: 12.55 Å; Cα contacts (8 Å, |Δi|>4): 127; chains: 1; bounding box: 33×12×34 Å